Protein AF-A0A1E7YU13-F1 (afdb_monomer_lite)

pLDDT: mean 75.42, std 20.95, range [38.72, 95.56]

Structure (mmCIF, N/CA/C/O backbone):
data_AF-A0A1E7YU13-F1
#
_entry.id   AF-A0A1E7YU13-F1
#
loop_
_atom_site.group_PDB
_atom_site.id
_atom_site.type_symbol
_atom_site.label_atom_id
_atom_site.label_alt_id
_atom_site.label_comp_id
_atom_site.label_asym_id
_atom_site.label_entity_id
_atom_site.label_seq_id
_atom_site.pdbx_PDB_ins_code
_atom_site.Cartn_x
_atom_site.Cartn_y
_atom_site.Cartn_z
_atom_site.occupancy
_atom_site.B_iso_or_equiv
_atom_site.auth_seq_id
_atom_site.auth_comp_id
_atom_site.auth_asym_id
_atom_site.auth_atom_id
_atom_site.pdbx_PDB_model_num
ATOM 1 N N . MET A 1 1 ? 10.234 31.749 -3.393 1.00 38.72 1 MET A N 1
ATOM 2 C CA . MET A 1 1 ? 8.896 31.158 -3.190 1.00 38.72 1 MET A CA 1
ATOM 3 C C . MET A 1 1 ? 9.037 29.697 -3.549 1.00 38.72 1 MET A C 1
ATOM 5 O O . MET A 1 1 ? 9.388 29.418 -4.687 1.00 38.72 1 MET A O 1
ATOM 9 N N . GLY A 1 2 ? 8.999 28.833 -2.535 1.00 48.62 2 GLY A N 1
ATOM 10 C CA . GLY A 1 2 ? 9.340 27.418 -2.655 1.00 48.62 2 GLY A CA 1
ATOM 11 C C . GLY A 1 2 ? 8.262 26.633 -3.388 1.00 48.62 2 GLY A C 1
ATOM 12 O O . GLY A 1 2 ? 7.079 26.867 -3.167 1.00 48.62 2 GLY A O 1
ATOM 13 N N . ASN A 1 3 ? 8.697 25.698 -4.225 1.00 47.25 3 ASN A N 1
ATOM 14 C CA . ASN A 1 3 ? 7.866 24.607 -4.714 1.00 47.25 3 ASN A CA 1
ATOM 15 C C . ASN A 1 3 ? 8.505 23.316 -4.180 1.00 47.25 3 ASN A C 1
ATOM 17 O O . ASN A 1 3 ? 9.189 22.603 -4.902 1.00 47.25 3 ASN A O 1
ATOM 21 N N . GLU A 1 4 ? 8.387 23.091 -2.871 1.00 49.50 4 GLU A N 1
ATOM 22 C CA . GLU A 1 4 ? 8.938 21.920 -2.164 1.00 49.50 4 GLU A CA 1
ATOM 23 C C . GLU A 1 4 ? 7.957 20.728 -2.139 1.00 49.50 4 GLU A C 1
ATOM 25 O O . GLU A 1 4 ? 8.148 19.806 -1.356 1.00 49.50 4 GLU A O 1
ATOM 30 N N . ASN A 1 5 ? 6.924 20.717 -2.994 1.00 50.25 5 ASN A N 1
ATOM 31 C CA . ASN A 1 5 ? 5.817 19.751 -2.909 1.00 50.25 5 ASN A CA 1
ATOM 32 C C . ASN A 1 5 ? 5.613 18.859 -4.154 1.00 50.25 5 ASN A C 1
ATOM 34 O O . ASN A 1 5 ? 4.615 18.153 -4.222 1.00 50.25 5 ASN A O 1
ATOM 38 N N . ASP A 1 6 ? 6.538 18.805 -5.118 1.00 45.47 6 ASP A N 1
ATOM 39 C CA . ASP A 1 6 ? 6.375 17.993 -6.350 1.00 45.47 6 ASP A CA 1
ATOM 40 C C . ASP A 1 6 ? 6.550 16.471 -6.135 1.00 45.47 6 ASP A C 1
ATOM 42 O O . ASP A 1 6 ? 6.921 15.722 -7.039 1.00 45.47 6 ASP A O 1
ATOM 46 N N . THR A 1 7 ? 6.369 15.971 -4.916 1.00 48.81 7 THR A N 1
ATOM 47 C CA . THR A 1 7 ? 6.605 14.559 -4.592 1.00 48.81 7 THR A CA 1
ATOM 48 C C . THR A 1 7 ? 5.655 14.073 -3.495 1.00 48.81 7 THR A C 1
ATOM 50 O O . THR A 1 7 ? 6.032 13.254 -2.664 1.00 48.81 7 THR A O 1
ATOM 53 N N . GLU A 1 8 ? 4.409 14.563 -3.481 1.00 52.25 8 GLU A N 1
ATOM 54 C CA . GLU A 1 8 ? 3.295 13.760 -2.956 1.00 52.25 8 GLU A CA 1
ATOM 55 C C . GLU A 1 8 ? 3.135 12.572 -3.907 1.00 52.25 8 GLU A C 1
ATOM 57 O O . GLU A 1 8 ? 2.579 12.667 -4.996 1.00 52.25 8 GLU A O 1
ATOM 62 N N . LEU A 1 9 ? 3.809 11.479 -3.566 1.00 72.50 9 LEU A N 1
ATOM 63 C CA . LEU A 1 9 ? 3.907 10.304 -4.416 1.00 72.50 9 LEU A CA 1
ATOM 64 C C . LEU A 1 9 ? 2.585 9.527 -4.364 1.00 72.50 9 LEU A C 1
ATOM 66 O O . LEU A 1 9 ? 1.902 9.535 -3.343 1.00 72.50 9 LEU A O 1
ATOM 70 N N . GLU A 1 10 ? 2.253 8.794 -5.429 1.00 79.75 10 GLU A N 1
ATOM 71 C CA . GLU A 1 10 ? 0.991 8.040 -5.590 1.00 79.75 10 GLU A CA 1
ATOM 72 C C . GLU A 1 10 ? 0.641 7.155 -4.367 1.00 79.75 10 GLU A C 1
ATOM 74 O O . GLU A 1 10 ? -0.523 6.966 -4.014 1.00 79.75 10 GLU A O 1
ATOM 79 N N . TRP A 1 11 ? 1.651 6.646 -3.654 1.00 86.06 11 TRP A N 1
ATOM 80 C CA . TRP A 1 11 ? 1.481 5.857 -2.428 1.00 86.06 11 TRP A CA 1
ATOM 81 C C . TRP A 1 11 ? 1.165 6.680 -1.167 1.00 86.06 11 TRP A C 1
ATOM 83 O O . TRP A 1 11 ? 0.540 6.151 -0.244 1.00 86.06 11 TRP A O 1
ATOM 93 N N . ASP A 1 12 ? 1.571 7.948 -1.094 1.00 88.62 12 ASP A N 1
ATOM 94 C CA . ASP A 1 12 ? 1.177 8.860 -0.014 1.00 88.62 12 ASP A CA 1
ATOM 95 C C . ASP A 1 12 ? -0.283 9.304 -0.187 1.00 88.62 12 ASP A C 1
ATOM 97 O O . ASP A 1 12 ? -1.048 9.244 0.779 1.00 88.62 12 ASP A O 1
ATOM 101 N N . GLU A 1 13 ? -0.709 9.604 -1.418 1.00 89.38 13 GLU A N 1
ATOM 102 C CA . GLU A 1 13 ? -2.120 9.864 -1.744 1.00 89.38 13 GLU A CA 1
ATOM 103 C C . GLU A 1 13 ? -3.000 8.643 -1.428 1.00 89.38 13 GLU A C 1
ATOM 105 O O . GLU A 1 13 ? -4.062 8.752 -0.801 1.00 89.38 13 GLU A O 1
ATOM 110 N N . TRP A 1 14 ? -2.535 7.442 -1.793 1.00 92.06 14 TRP A N 1
ATOM 111 C CA . TRP A 1 14 ? -3.222 6.198 -1.450 1.00 92.06 14 TRP A CA 1
ATOM 112 C C . TRP A 1 14 ? -3.364 6.018 0.068 1.00 92.06 14 TRP A C 1
ATOM 114 O O . TRP A 1 14 ? -4.439 5.645 0.552 1.00 92.06 14 TRP A O 1
ATOM 124 N N . ARG A 1 15 ? -2.314 6.323 0.845 1.00 93.94 15 ARG A N 1
ATOM 125 C CA . ARG A 1 15 ? -2.343 6.253 2.316 1.00 93.94 15 ARG A CA 1
ATOM 126 C C . ARG A 1 15 ? -3.402 7.189 2.886 1.00 93.94 15 ARG A C 1
ATOM 128 O O . ARG A 1 15 ? -4.195 6.773 3.729 1.00 93.94 15 ARG A O 1
ATOM 135 N N . GLU A 1 16 ? -3.431 8.441 2.444 1.00 93.19 16 GLU A N 1
ATOM 136 C CA . GLU A 1 16 ? -4.404 9.435 2.914 1.00 93.19 16 GLU A CA 1
ATOM 137 C C . GLU A 1 16 ? -5.840 9.035 2.587 1.00 93.19 16 GLU A C 1
ATOM 139 O O . GLU A 1 16 ? -6.748 9.151 3.422 1.00 93.19 16 GLU A O 1
ATOM 144 N N . ARG A 1 17 ? -6.038 8.467 1.398 1.00 92.38 17 ARG A N 1
ATOM 145 C CA . ARG A 1 17 ? -7.311 7.883 1.000 1.00 92.38 17 ARG A CA 1
ATOM 146 C C . ARG A 1 17 ? -7.707 6.710 1.896 1.00 92.38 17 ARG A C 1
ATOM 148 O O . ARG A 1 17 ? -8.863 6.632 2.312 1.00 92.38 17 ARG A O 1
ATOM 155 N N . ALA A 1 18 ? -6.777 5.812 2.216 1.00 93.69 18 ALA A N 1
ATOM 156 C CA . ALA A 1 18 ? -7.025 4.679 3.106 1.00 93.69 18 ALA A CA 1
ATOM 157 C C . ALA A 1 18 ? -7.475 5.145 4.499 1.00 93.69 18 ALA A C 1
ATOM 159 O O . ALA A 1 18 ? -8.486 4.660 5.016 1.00 93.69 18 ALA A O 1
ATOM 160 N N . LEU A 1 19 ? -6.773 6.132 5.066 1.00 95.56 19 LEU A N 1
ATOM 161 C CA . LEU A 1 19 ? -7.119 6.746 6.350 1.00 95.56 19 LEU A CA 1
ATOM 162 C C . LEU A 1 19 ? -8.522 7.365 6.313 1.00 95.56 19 LEU A C 1
ATOM 164 O O . LEU A 1 19 ? -9.335 7.108 7.200 1.00 95.56 19 LEU A O 1
ATOM 168 N N . SER A 1 20 ? -8.838 8.112 5.252 1.00 94.25 20 SER A N 1
ATOM 169 C CA . SER A 1 20 ? -10.157 8.734 5.060 1.00 94.25 20 SER A CA 1
ATOM 170 C C . SER A 1 20 ? -11.296 7.715 4.925 1.00 94.25 20 SER A C 1
ATOM 172 O O . SER A 1 20 ? -12.442 8.011 5.258 1.00 94.25 20 SER A O 1
ATOM 174 N N . LEU A 1 21 ? -10.997 6.494 4.470 1.00 92.69 21 LEU A N 1
ATOM 175 C CA . LEU A 1 21 ? -11.947 5.379 4.372 1.00 92.69 21 LEU A CA 1
ATOM 176 C C . LEU A 1 21 ? -12.050 4.538 5.658 1.00 92.69 21 LEU A C 1
ATOM 178 O O . LEU A 1 21 ? -12.768 3.533 5.671 1.00 92.69 21 LEU A O 1
ATOM 182 N N . GLY A 1 22 ? -11.354 4.933 6.728 1.00 93.56 22 GLY A N 1
ATOM 183 C CA . GLY A 1 22 ? -11.383 4.269 8.032 1.00 93.56 22 GLY A CA 1
ATOM 184 C C . GLY A 1 22 ? -10.452 3.062 8.159 1.00 93.56 22 GLY A C 1
ATOM 185 O O . GLY A 1 22 ? -10.599 2.278 9.096 1.00 93.56 22 GLY A O 1
ATOM 186 N N . VAL A 1 23 ? -9.498 2.886 7.238 1.00 94.06 23 VAL A N 1
ATOM 187 C CA . VAL A 1 23 ? -8.413 1.909 7.413 1.00 94.06 23 VAL A CA 1
ATOM 188 C C . VAL A 1 23 ? -7.505 2.387 8.550 1.00 94.06 23 VAL A C 1
ATOM 190 O O . VAL A 1 23 ? -7.219 3.579 8.668 1.00 94.06 23 VAL A O 1
ATOM 193 N N . SER A 1 24 ? -7.053 1.469 9.409 1.00 94.81 24 SER A N 1
ATOM 194 C CA . SER A 1 24 ? -6.174 1.830 10.524 1.00 94.81 24 SER A CA 1
ATOM 195 C C . SER A 1 24 ? -4.847 2.406 10.029 1.00 94.81 24 SER A C 1
ATOM 197 O O . SER A 1 24 ? -4.335 2.008 8.981 1.00 94.81 24 SER A O 1
ATOM 199 N N . LYS A 1 25 ? -4.264 3.317 10.816 1.00 94.25 25 LYS A N 1
ATOM 200 C CA . LYS A 1 25 ? -3.012 3.995 10.464 1.00 94.25 25 LYS A CA 1
ATOM 201 C C . LYS A 1 25 ? -1.886 3.017 10.132 1.00 94.25 25 LYS A C 1
ATOM 203 O O . LYS A 1 25 ? -1.324 3.107 9.048 1.00 94.25 25 LYS A O 1
ATOM 208 N N . ASP A 1 26 ? -1.642 2.036 10.998 1.00 93.75 26 ASP A N 1
ATOM 209 C CA . ASP A 1 26 ? -0.640 0.990 10.767 1.00 93.75 26 ASP A CA 1
ATOM 210 C C . ASP A 1 26 ? -0.833 0.258 9.433 1.00 93.75 26 ASP A C 1
ATOM 212 O O . ASP A 1 26 ? 0.133 -0.096 8.761 1.00 93.75 26 ASP A O 1
ATOM 216 N N . LEU A 1 27 ? -2.086 -0.035 9.070 1.00 93.88 27 LEU A N 1
ATOM 217 C CA . LEU A 1 27 ? -2.387 -0.795 7.863 1.00 93.88 27 LEU A CA 1
ATOM 218 C C . LEU A 1 27 ? -2.248 0.082 6.616 1.00 93.88 27 LEU A C 1
ATOM 220 O O . LEU A 1 27 ? -1.706 -0.379 5.616 1.00 93.88 27 LEU A O 1
ATOM 224 N N . ALA A 1 28 ? -2.664 1.347 6.690 1.00 95.19 28 ALA A N 1
ATOM 225 C CA . ALA A 1 28 ? -2.439 2.328 5.633 1.00 95.19 28 ALA A CA 1
ATOM 226 C C . ALA A 1 28 ? -0.935 2.580 5.401 1.00 95.19 28 ALA A C 1
ATOM 228 O O . ALA A 1 28 ? -0.484 2.605 4.261 1.00 95.19 28 ALA A O 1
ATOM 229 N N . GLU A 1 29 ? -0.134 2.696 6.461 1.00 94.50 29 GLU A N 1
ATOM 230 C CA . GLU A 1 29 ? 1.326 2.844 6.354 1.00 94.50 29 GLU A CA 1
ATOM 231 C C . GLU A 1 29 ? 2.000 1.592 5.778 1.00 94.50 29 GLU A C 1
ATOM 233 O O . GLU A 1 29 ? 2.918 1.689 4.961 1.00 94.50 29 GLU A O 1
ATOM 238 N N . LEU A 1 30 ? 1.536 0.402 6.169 1.00 94.56 30 LEU A N 1
ATOM 239 C CA . LEU A 1 30 ? 2.037 -0.852 5.614 1.00 94.56 30 LEU A CA 1
ATOM 240 C C . LEU A 1 30 ? 1.729 -0.969 4.116 1.00 94.56 30 LEU A C 1
ATOM 242 O O . LEU A 1 30 ? 2.601 -1.373 3.351 1.00 94.56 30 LEU A O 1
ATOM 246 N N . GLY A 1 31 ? 0.508 -0.622 3.704 1.00 93.56 31 GLY A N 1
ATOM 247 C CA . GLY A 1 31 ? 0.095 -0.666 2.304 1.00 93.56 31 GLY A CA 1
ATOM 248 C C . GLY A 1 31 ? 0.898 0.296 1.433 1.00 93.56 31 GLY A C 1
ATOM 249 O O . GLY A 1 31 ? 1.460 -0.134 0.431 1.00 93.56 31 GLY A O 1
ATOM 250 N N . SER A 1 32 ? 1.056 1.555 1.853 1.00 93.56 32 SER A N 1
ATOM 251 C CA . SER A 1 32 ? 1.843 2.530 1.087 1.00 93.56 32 SER A CA 1
ATOM 252 C C . SER A 1 32 ? 3.322 2.151 1.007 1.00 93.56 32 SER A C 1
ATOM 254 O O . SER A 1 32 ? 3.944 2.298 -0.044 1.00 93.56 32 SER A O 1
ATOM 256 N N . THR A 1 33 ? 3.876 1.584 2.083 1.00 92.06 33 THR A N 1
ATOM 257 C CA . THR A 1 33 ? 5.233 1.020 2.069 1.00 92.06 33 THR A CA 1
ATOM 258 C C . THR A 1 33 ? 5.339 -0.106 1.044 1.00 92.06 33 THR A C 1
ATOM 260 O O . THR A 1 33 ? 6.279 -0.121 0.260 1.00 92.06 33 THR A O 1
ATOM 263 N N . LEU A 1 34 ? 4.366 -1.021 1.000 1.00 91.81 34 LEU A N 1
ATOM 264 C CA . LEU A 1 34 ? 4.344 -2.123 0.036 1.00 91.81 34 LEU A CA 1
ATOM 265 C C . LEU A 1 34 ? 4.362 -1.610 -1.414 1.00 91.81 34 LEU A C 1
ATOM 267 O O . LEU A 1 34 ? 5.189 -2.061 -2.204 1.00 91.81 34 LEU A O 1
ATOM 271 N N . MET A 1 35 ? 3.499 -0.638 -1.737 1.00 90.62 35 MET A N 1
ATOM 272 C CA . MET A 1 35 ? 3.442 0.002 -3.059 1.00 90.62 35 MET A CA 1
ATOM 273 C C . MET A 1 35 ? 4.803 0.595 -3.431 1.00 90.62 35 MET A C 1
ATOM 275 O O . MET A 1 35 ? 5.374 0.261 -4.472 1.00 90.62 35 MET A O 1
ATOM 279 N N . ARG A 1 36 ? 5.368 1.399 -2.526 1.00 89.19 36 ARG A N 1
ATOM 280 C CA . ARG A 1 36 ? 6.650 2.079 -2.708 1.00 89.19 36 ARG A CA 1
ATOM 281 C C . ARG A 1 36 ? 7.812 1.106 -2.925 1.00 89.19 36 ARG A C 1
ATOM 283 O O . ARG A 1 36 ? 8.577 1.267 -3.875 1.00 89.19 36 ARG A O 1
ATOM 290 N N . GLU A 1 37 ? 7.953 0.098 -2.067 1.00 88.69 37 GLU A N 1
ATOM 291 C CA . GLU A 1 37 ? 9.034 -0.890 -2.178 1.00 88.69 37 GLU A CA 1
ATOM 292 C C . GLU A 1 37 ? 8.890 -1.729 -3.454 1.00 88.69 37 GLU A C 1
ATOM 294 O O . GLU A 1 37 ? 9.878 -1.951 -4.154 1.00 88.69 37 GLU A O 1
ATOM 299 N N . SER A 1 38 ? 7.663 -2.117 -3.822 1.00 88.56 38 SER A N 1
ATOM 300 C CA . SER A 1 38 ? 7.412 -2.875 -5.055 1.00 88.56 38 SER A CA 1
ATOM 301 C C . SER A 1 38 ? 7.847 -2.130 -6.320 1.00 88.56 38 SER A C 1
ATOM 303 O O . S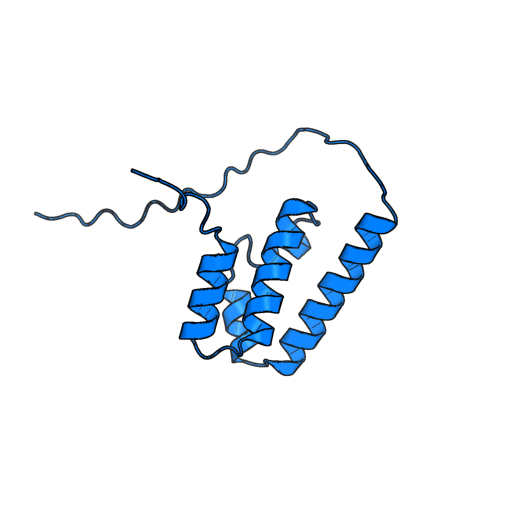ER A 1 38 ? 8.324 -2.751 -7.279 1.00 88.56 38 SER A O 1
ATOM 305 N N . TYR A 1 39 ? 7.735 -0.798 -6.302 1.00 84.69 39 TYR A N 1
ATOM 306 C CA . TYR A 1 39 ? 8.187 0.084 -7.368 1.00 84.69 39 TYR A CA 1
ATOM 307 C C . TYR A 1 39 ? 9.715 0.229 -7.373 1.00 84.69 39 TYR A C 1
ATOM 309 O O . TYR A 1 39 ? 10.360 -0.087 -8.377 1.00 84.69 39 TYR A O 1
ATOM 317 N N . PHE A 1 40 ? 10.316 0.657 -6.255 1.00 84.31 40 PHE A N 1
ATOM 318 C CA . PHE A 1 40 ? 11.761 0.921 -6.197 1.00 84.31 40 PHE A CA 1
ATOM 319 C C . PHE A 1 40 ? 12.603 -0.329 -6.422 1.00 84.31 40 PHE A C 1
ATOM 321 O O . PHE A 1 40 ? 13.606 -0.282 -7.136 1.00 84.31 40 PHE A O 1
ATOM 328 N N . GLN A 1 41 ? 12.174 -1.455 -5.862 1.00 84.44 41 GLN A N 1
ATOM 329 C CA . GLN A 1 41 ? 12.881 -2.722 -5.986 1.00 84.44 41 GLN A CA 1
ATOM 330 C C . GLN A 1 41 ? 12.485 -3.503 -7.246 1.00 84.44 41 GLN A C 1
ATOM 332 O O . GLN A 1 41 ? 13.006 -4.596 -7.469 1.00 84.44 41 GLN A O 1
ATOM 337 N N . ARG A 1 42 ? 11.577 -2.961 -8.076 1.00 83.62 42 ARG A N 1
ATOM 338 C CA . ARG A 1 42 ? 11.104 -3.576 -9.327 1.00 83.62 42 ARG A CA 1
ATOM 339 C C . ARG A 1 42 ? 10.692 -5.032 -9.133 1.00 83.62 42 ARG A C 1
ATOM 341 O O . ARG A 1 42 ? 11.212 -5.939 -9.788 1.00 83.62 42 ARG A O 1
ATOM 348 N N . TRP A 1 43 ? 9.787 -5.257 -8.186 1.00 86.25 43 TRP A N 1
ATOM 349 C CA . TRP A 1 43 ? 9.253 -6.593 -7.943 1.00 86.25 43 TRP A CA 1
ATOM 350 C C . TRP A 1 43 ? 8.577 -7.157 -9.205 1.00 86.25 43 TRP A C 1
ATOM 352 O O . TRP A 1 43 ? 8.205 -6.396 -10.100 1.00 86.25 43 TRP A O 1
ATOM 362 N N . PRO A 1 44 ? 8.416 -8.489 -9.305 1.00 86.69 44 PRO A N 1
ATOM 363 C CA . PRO A 1 44 ? 7.720 -9.109 -10.427 1.00 86.69 44 PRO A CA 1
ATOM 364 C C . PRO A 1 44 ? 6.335 -8.489 -10.661 1.00 86.69 44 PRO A C 1
ATOM 366 O O . PRO A 1 44 ? 5.635 -8.164 -9.701 1.00 86.69 44 PRO A O 1
ATOM 369 N N . ALA A 1 45 ? 5.929 -8.370 -11.929 1.00 84.94 45 ALA A N 1
ATOM 370 C CA . ALA A 1 45 ? 4.671 -7.725 -12.321 1.00 84.94 45 ALA A CA 1
ATOM 371 C C . ALA A 1 45 ? 3.442 -8.328 -11.616 1.00 84.94 45 ALA A C 1
ATOM 373 O O . ALA A 1 45 ? 2.578 -7.592 -11.155 1.00 84.94 45 ALA A O 1
ATOM 374 N N . GLU A 1 46 ? 3.425 -9.652 -11.433 1.00 86.19 46 GLU A N 1
ATOM 375 C CA . GLU A 1 46 ? 2.386 -10.379 -10.684 1.00 86.19 46 GLU A CA 1
ATOM 376 C C . GLU A 1 46 ? 2.214 -9.882 -9.238 1.00 86.19 46 GLU A C 1
ATOM 378 O O . GLU A 1 46 ? 1.121 -9.927 -8.681 1.00 86.19 46 GLU A O 1
ATOM 383 N N . ILE A 1 47 ? 3.284 -9.388 -8.610 1.00 87.00 47 ILE A N 1
ATOM 384 C CA . ILE A 1 47 ? 3.220 -8.828 -7.260 1.00 87.00 47 ILE A CA 1
ATOM 385 C C . ILE A 1 47 ? 2.895 -7.346 -7.302 1.00 87.00 47 ILE A C 1
ATOM 387 O O . ILE A 1 47 ? 2.165 -6.879 -6.433 1.00 87.00 47 ILE A O 1
ATOM 391 N N . GLN A 1 48 ? 3.395 -6.610 -8.294 1.00 85.38 48 GLN A N 1
ATOM 392 C CA . GLN A 1 48 ? 3.027 -5.206 -8.480 1.00 85.38 48 GLN A CA 1
ATOM 393 C C . GLN A 1 48 ? 1.513 -5.052 -8.689 1.00 85.38 48 GLN A C 1
ATOM 395 O O . GLN A 1 48 ? 0.917 -4.158 -8.097 1.00 85.38 48 GLN A O 1
ATOM 400 N N . GLU A 1 49 ? 0.871 -5.973 -9.416 1.00 86.00 49 GLU A N 1
ATOM 401 C CA . GLU A 1 49 ? -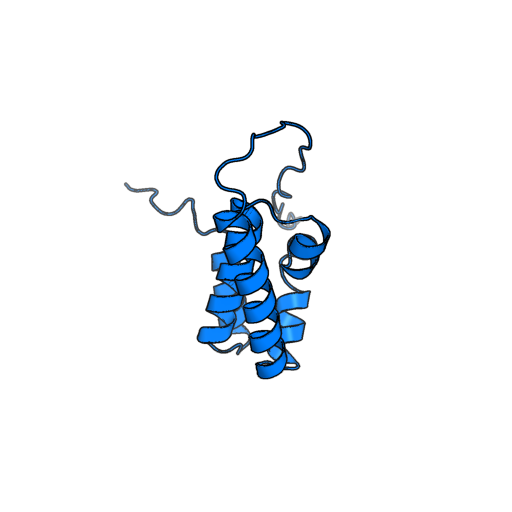0.593 -6.039 -9.542 1.00 86.00 49 GLU A CA 1
ATOM 402 C C . GLU A 1 49 ? -1.273 -6.163 -8.166 1.00 86.00 49 GLU A C 1
ATOM 404 O O . GLU A 1 49 ? -2.161 -5.384 -7.827 1.00 86.00 49 GLU A O 1
ATOM 409 N N . VAL A 1 50 ? -0.792 -7.070 -7.307 1.00 85.56 50 VAL A N 1
ATOM 410 C CA . VAL A 1 50 ? -1.299 -7.235 -5.928 1.00 85.56 50 VAL A CA 1
ATOM 411 C C . VAL A 1 50 ? -1.024 -6.004 -5.054 1.00 85.56 50 VAL A C 1
ATOM 413 O O . VAL A 1 50 ? -1.784 -5.730 -4.122 1.00 85.56 50 VAL A O 1
ATOM 416 N N . CYS A 1 51 ? 0.050 -5.270 -5.348 1.00 87.50 51 CYS A N 1
ATOM 417 C CA . CYS A 1 51 ? 0.411 -4.006 -4.710 1.00 87.50 51 CYS A CA 1
ATOM 418 C C . CYS A 1 51 ? -0.307 -2.806 -5.343 1.00 87.50 51 CYS A C 1
ATOM 420 O O . CYS A 1 51 ? 0.083 -1.672 -5.099 1.00 87.50 51 CYS A O 1
ATOM 422 N N . GLY A 1 52 ? -1.347 -3.026 -6.145 1.00 84.38 52 GLY A N 1
ATOM 423 C CA . GLY A 1 52 ? -2.203 -1.950 -6.614 1.00 84.38 52 GLY A CA 1
ATOM 424 C C . GLY A 1 52 ? -1.672 -1.162 -7.806 1.00 84.38 52 GLY A C 1
ATOM 425 O O . GLY A 1 52 ? -2.146 -0.060 -8.056 1.00 84.38 52 GLY A O 1
ATOM 426 N N . TRP A 1 53 ? -0.685 -1.694 -8.531 1.00 82.56 53 TRP A N 1
ATOM 427 C CA . TRP A 1 53 ? -0.066 -0.991 -9.658 1.00 82.56 53 TRP A CA 1
ATOM 428 C C . TRP A 1 53 ? -0.972 -0.886 -10.891 1.00 82.56 53 TRP A C 1
ATOM 430 O O . TRP A 1 53 ? -0.840 0.048 -11.676 1.00 82.56 53 TRP A O 1
ATOM 440 N N . GLU A 1 54 ? -1.889 -1.837 -11.081 1.00 82.88 54 GLU A N 1
ATOM 441 C CA . GLU A 1 54 ? -2.822 -1.810 -12.217 1.00 82.88 54 GLU A CA 1
ATOM 442 C C . GLU A 1 54 ? -4.152 -1.119 -11.896 1.00 82.88 54 GLU A C 1
ATOM 444 O O . GLU A 1 54 ? -4.856 -0.691 -12.809 1.00 82.88 54 GLU A O 1
ATOM 449 N N . ASP A 1 55 ? -4.503 -1.013 -10.614 1.00 85.88 55 ASP A N 1
ATOM 450 C CA . ASP A 1 55 ? -5.815 -0.562 -10.157 1.00 85.88 55 ASP A CA 1
ATOM 451 C C . ASP A 1 55 ? -5.740 0.572 -9.128 1.00 85.88 55 ASP A C 1
ATOM 453 O O . ASP A 1 55 ? -6.636 0.700 -8.300 1.00 85.88 55 ASP A O 1
ATOM 457 N N . ASP A 1 56 ? -4.671 1.367 -9.121 1.00 83.06 56 ASP A N 1
ATOM 458 C CA . ASP A 1 56 ? -4.458 2.473 -8.173 1.00 83.06 56 ASP A CA 1
ATOM 459 C C . ASP A 1 56 ? -4.64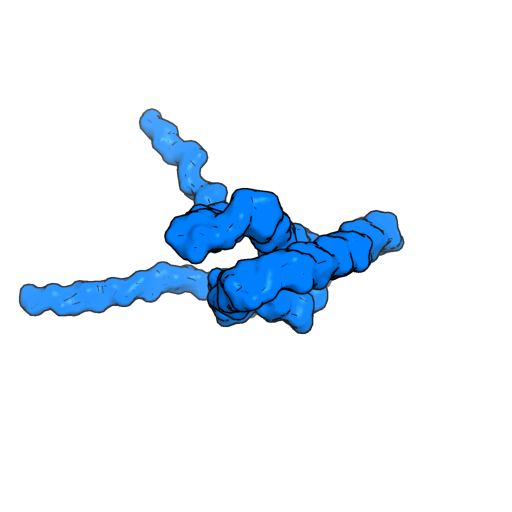8 2.065 -6.689 1.00 83.06 56 ASP A C 1
ATOM 461 O O . ASP A 1 56 ? -5.067 2.858 -5.837 1.00 83.06 56 ASP A O 1
ATOM 465 N N . GLY A 1 57 ? -4.414 0.790 -6.363 1.00 87.19 57 GLY A N 1
ATOM 466 C CA . GLY A 1 57 ? -4.594 0.223 -5.029 1.00 87.19 57 GLY A CA 1
ATOM 467 C C . GLY A 1 57 ? -6.049 0.114 -4.565 1.00 87.19 57 GLY A C 1
ATOM 468 O O . GLY A 1 57 ? -6.296 -0.025 -3.358 1.00 87.19 57 GLY A O 1
ATOM 469 N N . PHE A 1 58 ? -7.029 0.144 -5.471 1.00 89.44 58 PHE A N 1
ATOM 470 C CA . PHE A 1 58 ? -8.444 -0.053 -5.143 1.00 89.44 58 PHE A CA 1
ATOM 471 C C . PHE A 1 58 ? -8.709 -1.429 -4.510 1.00 89.44 58 PHE A C 1
ATOM 473 O O . PHE A 1 58 ? -9.403 -1.514 -3.488 1.00 89.44 58 PHE A O 1
ATOM 480 N N . ALA A 1 59 ? -8.128 -2.505 -5.045 1.00 89.75 59 ALA A N 1
ATOM 481 C CA . ALA A 1 59 ? -8.232 -3.845 -4.477 1.00 89.75 59 ALA A CA 1
ATOM 482 C C . ALA A 1 59 ? -7.563 -3.927 -3.101 1.00 89.75 59 ALA A C 1
ATOM 484 O O . ALA A 1 59 ? -8.105 -4.561 -2.191 1.00 89.75 59 ALA A O 1
ATOM 485 N N . MET A 1 60 ? -6.430 -3.243 -2.907 1.00 92.31 60 MET A N 1
ATOM 486 C CA . MET A 1 60 ? -5.768 -3.160 -1.602 1.00 92.31 60 MET A CA 1
ATOM 487 C C . MET A 1 60 ? -6.671 -2.513 -0.550 1.00 92.31 60 MET A C 1
ATOM 489 O O . MET A 1 60 ? -6.811 -3.049 0.551 1.00 92.31 60 MET A O 1
ATOM 493 N N . LEU A 1 61 ? -7.345 -1.412 -0.896 1.00 92.44 61 LEU A N 1
ATOM 494 C CA . LEU A 1 61 ? -8.318 -0.756 -0.018 1.00 92.44 61 LEU A CA 1
ATOM 495 C C . LEU A 1 61 ? -9.505 -1.671 0.299 1.00 92.44 61 LEU A C 1
ATOM 497 O O . LEU A 1 61 ? -9.927 -1.764 1.453 1.00 92.44 61 LEU A O 1
ATOM 501 N N . ALA A 1 62 ? -10.039 -2.367 -0.706 1.00 92.06 62 ALA A N 1
ATOM 502 C CA . ALA A 1 62 ? -11.145 -3.300 -0.516 1.00 92.06 62 ALA A CA 1
ATOM 503 C C . ALA A 1 62 ? -10.765 -4.451 0.434 1.00 92.06 62 ALA A C 1
ATOM 505 O O . ALA A 1 62 ? -11.543 -4.788 1.330 1.00 92.06 62 ALA A O 1
ATOM 506 N N . MET A 1 63 ? -9.560 -5.014 0.290 1.00 91.56 63 MET A N 1
ATOM 507 C CA . MET A 1 63 ? -9.031 -6.045 1.191 1.00 91.56 63 MET A CA 1
ATOM 508 C C . MET A 1 63 ? -8.860 -5.514 2.616 1.00 91.56 63 MET A 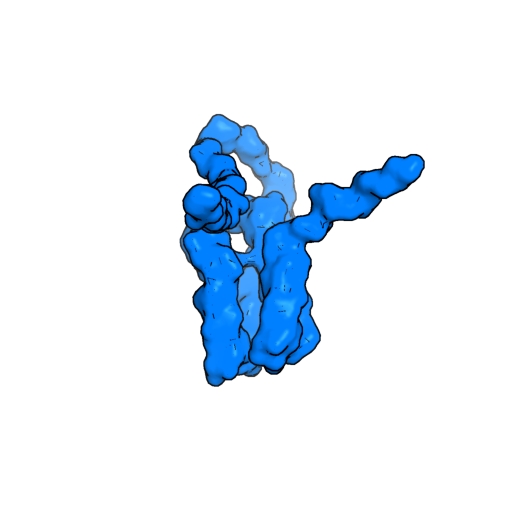C 1
ATOM 510 O O . MET A 1 63 ? -9.385 -6.116 3.555 1.00 91.56 63 MET A O 1
ATOM 514 N N . ALA A 1 64 ? -8.215 -4.353 2.769 1.00 93.19 64 ALA A N 1
ATOM 515 C CA . ALA A 1 64 ? -7.962 -3.737 4.068 1.00 93.19 64 ALA A CA 1
ATOM 516 C C . ALA A 1 64 ? -9.250 -3.422 4.838 1.00 93.19 64 ALA A C 1
ATOM 518 O O . ALA A 1 64 ? -9.276 -3.546 6.059 1.00 93.19 64 ALA A O 1
ATOM 519 N N . ARG A 1 65 ? -10.331 -3.053 4.139 1.00 92.50 65 ARG A N 1
ATOM 520 C CA . ARG A 1 65 ? -11.644 -2.811 4.757 1.00 92.50 65 ARG A CA 1
ATOM 521 C C . ARG A 1 65 ? -12.404 -4.093 5.085 1.00 92.50 65 ARG A C 1
ATOM 523 O O . ARG A 1 65 ? -13.159 -4.113 6.051 1.00 92.50 65 ARG A O 1
ATOM 530 N N . ARG A 1 66 ? -12.252 -5.139 4.269 1.00 94.19 66 ARG A N 1
ATOM 531 C CA . ARG A 1 66 ? -12.979 -6.405 4.432 1.00 94.19 66 ARG A CA 1
ATOM 532 C C . ARG A 1 66 ? -12.385 -7.287 5.529 1.00 94.19 66 ARG A C 1
ATOM 534 O O . ARG A 1 66 ? -13.140 -7.879 6.290 1.00 94.19 66 ARG A O 1
ATOM 541 N N . ASP A 1 67 ? -11.062 -7.407 5.575 1.00 93.94 67 ASP A N 1
ATOM 542 C CA . ASP A 1 67 ? -10.335 -8.229 6.548 1.00 93.94 67 ASP A CA 1
ATOM 543 C C . ASP A 1 67 ? -8.996 -7.557 6.904 1.00 93.94 67 ASP A C 1
ATOM 545 O O . ASP A 1 67 ? -7.960 -7.876 6.309 1.00 93.94 67 ASP A O 1
ATOM 549 N N . PRO A 1 68 ? -8.995 -6.598 7.849 1.00 92.69 68 PRO A N 1
ATOM 550 C CA . PRO A 1 68 ? -7.796 -5.844 8.201 1.00 92.69 68 PRO A CA 1
ATOM 551 C C . PRO A 1 68 ? -6.652 -6.726 8.723 1.00 92.69 68 PRO A C 1
ATOM 553 O O . PRO A 1 68 ? -5.493 -6.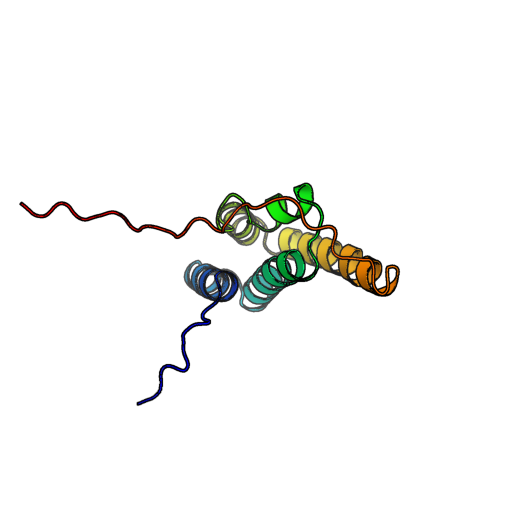524 8.359 1.00 92.69 68 PRO A O 1
ATOM 556 N N . GLU A 1 69 ? -6.951 -7.721 9.564 1.00 93.19 69 GLU A N 1
ATOM 557 C CA . GLU A 1 69 ? -5.931 -8.568 10.195 1.00 93.19 69 GLU A CA 1
ATOM 558 C C . GLU A 1 69 ? -5.334 -9.588 9.223 1.00 93.19 69 GLU A C 1
ATOM 560 O O . GLU A 1 69 ? -4.115 -9.799 9.210 1.00 93.19 69 GLU A O 1
ATOM 565 N N . GLY A 1 70 ? -6.164 -10.228 8.393 1.00 94.50 70 GLY A N 1
ATOM 566 C CA . GLY A 1 70 ? -5.683 -11.104 7.326 1.00 94.50 70 GLY A CA 1
ATOM 567 C C . GLY A 1 70 ? -4.868 -10.334 6.291 1.00 94.50 70 GLY A C 1
ATOM 568 O O . GLY A 1 70 ? -3.776 -10.770 5.917 1.00 94.50 70 GLY A O 1
ATOM 569 N N . THR A 1 71 ? -5.336 -9.143 5.909 1.00 94.44 71 THR A N 1
ATOM 570 C CA . THR A 1 71 ? -4.624 -8.252 4.982 1.00 94.44 71 THR A CA 1
ATOM 571 C C . THR A 1 71 ? -3.268 -7.831 5.543 1.00 94.44 71 THR A C 1
ATOM 573 O O . THR A 1 71 ? -2.256 -7.978 4.857 1.00 94.44 71 THR A O 1
ATOM 576 N N . ARG A 1 72 ? -3.208 -7.409 6.815 1.00 94.12 72 ARG A N 1
ATOM 577 C CA . ARG A 1 72 ? -1.949 -7.062 7.493 1.00 94.12 72 ARG A CA 1
ATOM 578 C C . ARG A 1 72 ? -0.947 -8.212 7.436 1.00 94.12 72 ARG A C 1
ATOM 580 O O . ARG A 1 72 ? 0.198 -7.998 7.044 1.00 94.12 72 ARG A O 1
ATOM 587 N N . ARG A 1 73 ? -1.361 -9.429 7.809 1.00 94.88 73 ARG A N 1
ATOM 588 C CA . ARG A 1 73 ? -0.481 -10.611 7.794 1.00 94.88 73 ARG A CA 1
ATOM 589 C C . ARG A 1 73 ? 0.053 -10.895 6.393 1.00 94.88 73 ARG A C 1
ATOM 591 O O . ARG A 1 73 ? 1.263 -11.046 6.231 1.00 94.88 73 ARG A O 1
ATOM 598 N N . ARG A 1 74 ? -0.827 -10.880 5.389 1.00 94.12 74 ARG A N 1
ATOM 599 C CA . ARG A 1 74 ? -0.463 -11.118 3.988 1.00 94.12 74 ARG A CA 1
ATOM 600 C C . ARG A 1 74 ? 0.538 -10.087 3.470 1.00 94.12 74 ARG A C 1
ATOM 602 O O . ARG A 1 74 ? 1.547 -10.455 2.879 1.00 94.12 74 ARG A O 1
ATOM 609 N N . TRP A 1 75 ? 0.297 -8.801 3.709 1.00 94.50 75 TRP A N 1
ATOM 610 C CA . TRP A 1 75 ? 1.206 -7.740 3.264 1.00 94.50 75 TRP A CA 1
ATOM 611 C C . TRP A 1 75 ? 2.567 -7.821 3.954 1.00 94.50 75 TRP A C 1
ATOM 613 O O . TRP A 1 75 ? 3.598 -7.673 3.303 1.00 94.50 75 TRP A O 1
ATOM 623 N N . GLN A 1 76 ? 2.598 -8.150 5.247 1.00 94.38 76 GLN A N 1
ATOM 624 C CA . GLN A 1 76 ? 3.857 -8.384 5.951 1.00 94.38 76 GLN A CA 1
ATOM 625 C C . GLN A 1 76 ? 4.627 -9.597 5.403 1.00 94.38 76 GLN A C 1
ATOM 627 O O . GLN A 1 76 ? 5.855 -9.576 5.383 1.00 94.38 76 GLN A O 1
ATOM 632 N N . GLU A 1 77 ? 3.944 -10.662 4.977 1.00 93.12 77 GLU A N 1
ATOM 633 C CA . GLU A 1 77 ? 4.585 -11.818 4.336 1.00 93.12 77 GLU A CA 1
ATOM 634 C C . GLU A 1 77 ? 5.225 -11.451 3.000 1.00 93.12 77 GLU A C 1
ATOM 636 O O . GLU A 1 77 ? 6.383 -11.809 2.779 1.00 93.12 77 GLU A O 1
ATOM 641 N N . ILE A 1 78 ? 4.512 -10.696 2.159 1.00 91.25 78 ILE A N 1
ATOM 642 C CA . ILE A 1 78 ? 5.035 -10.189 0.884 1.00 91.25 78 ILE A CA 1
ATOM 643 C C . ILE A 1 78 ? 6.280 -9.339 1.146 1.00 91.25 78 ILE A C 1
ATOM 645 O O . ILE A 1 78 ? 7.348 -9.633 0.610 1.00 91.25 78 ILE A O 1
ATOM 649 N N . LEU A 1 79 ? 6.179 -8.355 2.042 1.00 90.50 79 LEU A N 1
ATOM 650 C CA . LEU A 1 79 ? 7.295 -7.470 2.362 1.00 90.50 79 LEU A CA 1
ATOM 651 C C . LEU A 1 79 ? 8.516 -8.252 2.873 1.00 90.50 79 LEU A C 1
ATOM 653 O O . LEU A 1 79 ? 9.626 -8.034 2.403 1.00 90.50 79 LEU A O 1
ATOM 657 N N . ARG A 1 80 ? 8.327 -9.229 3.773 1.00 89.50 80 ARG A N 1
ATOM 658 C CA . ARG A 1 80 ? 9.424 -10.088 4.265 1.00 89.50 80 ARG A CA 1
ATOM 659 C C . ARG A 1 80 ? 10.048 -10.956 3.176 1.00 89.50 80 ARG A C 1
ATOM 661 O O . ARG A 1 80 ? 11.251 -11.217 3.225 1.00 89.50 80 ARG A O 1
ATOM 668 N N . HIS A 1 81 ? 9.239 -11.475 2.254 1.00 88.50 81 HIS A N 1
ATOM 669 C CA . HIS A 1 81 ? 9.723 -12.318 1.165 1.00 88.50 81 HIS A CA 1
ATOM 670 C C . HIS A 1 81 ? 10.629 -11.518 0.224 1.00 88.50 81 HIS A C 1
ATOM 672 O O . HIS A 1 81 ? 11.720 -11.978 -0.121 1.00 88.50 81 HIS A O 1
ATOM 678 N N . TYR A 1 82 ? 10.207 -10.306 -0.130 1.00 81.94 82 TYR A N 1
ATOM 679 C CA . TYR A 1 82 ? 10.912 -9.478 -1.098 1.00 81.94 82 TYR A CA 1
ATOM 680 C C . TYR A 1 82 ? 12.060 -8.647 -0.502 1.00 81.94 82 TYR A C 1
ATOM 682 O O . TYR A 1 82 ? 13.104 -8.558 -1.145 1.00 81.94 82 TYR A O 1
ATOM 690 N N . ASP A 1 83 ? 11.973 -8.205 0.759 1.00 77.94 83 ASP A N 1
ATOM 691 C CA . ASP A 1 83 ? 13.114 -7.606 1.486 1.00 77.94 83 ASP A CA 1
ATOM 692 C C . ASP A 1 83 ? 14.296 -8.592 1.576 1.00 77.94 83 ASP A C 1
ATOM 694 O O . ASP A 1 83 ? 15.458 -8.250 1.350 1.00 77.94 83 ASP A O 1
ATOM 698 N N . ARG A 1 84 ? 14.015 -9.882 1.816 1.00 65.19 84 ARG A N 1
ATOM 699 C CA . ARG A 1 84 ? 15.054 -10.928 1.817 1.00 65.19 84 ARG A CA 1
ATOM 700 C C . ARG A 1 84 ? 15.684 -11.115 0.437 1.00 65.19 84 ARG A C 1
ATOM 702 O O . ARG A 1 84 ? 16.881 -11.391 0.339 1.00 65.19 84 ARG A O 1
ATOM 709 N N . ARG A 1 85 ? 14.879 -11.005 -0.619 1.00 59.16 85 ARG A N 1
ATOM 710 C CA . ARG A 1 85 ? 15.310 -11.202 -2.002 1.00 59.16 85 ARG A CA 1
ATOM 711 C C . ARG A 1 85 ? 16.233 -10.074 -2.477 1.00 59.16 85 ARG A C 1
ATOM 713 O O . ARG A 1 85 ? 17.174 -10.364 -3.213 1.00 59.16 85 ARG A O 1
ATOM 720 N N . GLU A 1 86 ? 16.035 -8.837 -2.032 1.00 55.16 86 GLU A N 1
ATOM 721 C CA . GLU A 1 86 ? 16.974 -7.741 -2.310 1.00 55.16 86 GLU A CA 1
ATOM 722 C C . GLU A 1 86 ? 18.332 -7.979 -1.628 1.00 55.16 86 GLU A C 1
ATOM 724 O O . GLU A 1 86 ? 19.377 -7.919 -2.278 1.00 55.16 86 GLU A O 1
ATOM 729 N N . ARG A 1 87 ? 18.325 -8.378 -0.347 1.00 55.22 87 ARG A N 1
ATOM 730 C CA . ARG A 1 87 ? 19.559 -8.696 0.401 1.00 55.22 87 ARG A CA 1
ATOM 731 C C . ARG A 1 87 ? 20.326 -9.887 -0.176 1.00 55.22 87 ARG A C 1
ATOM 733 O O . ARG A 1 87 ? 21.549 -9.927 -0.080 1.00 55.22 87 ARG A O 1
ATOM 740 N N . ALA A 1 88 ? 19.619 -10.856 -0.758 1.00 56.28 88 ALA A N 1
ATOM 741 C CA . ALA A 1 88 ? 20.220 -12.026 -1.395 1.00 56.28 88 ALA A CA 1
ATOM 742 C C . ALA A 1 88 ? 20.743 -11.744 -2.816 1.00 56.28 88 ALA A C 1
ATOM 744 O O . ALA A 1 88 ? 21.711 -12.370 -3.239 1.00 56.28 88 ALA A O 1
ATOM 745 N N . GLN A 1 89 ? 20.130 -10.810 -3.550 1.00 54.75 89 GLN A N 1
ATOM 746 C CA . GLN A 1 89 ? 20.488 -10.461 -4.932 1.00 54.75 89 GLN A CA 1
ATOM 747 C C . GLN A 1 89 ? 21.332 -9.181 -5.018 1.00 54.75 89 GLN A C 1
ATOM 749 O O . GLN A 1 89 ? 21.165 -8.424 -5.974 1.00 54.75 89 GLN A O 1
ATOM 754 N N . GLY A 1 90 ? 22.191 -8.905 -4.027 1.00 46.53 90 GLY A N 1
ATOM 755 C CA . GLY A 1 90 ? 22.972 -7.668 -3.954 1.00 46.53 90 GLY A CA 1
ATOM 756 C C . GLY A 1 90 ? 23.473 -7.218 -5.329 1.00 46.53 90 GLY A C 1
ATOM 757 O O . GLY A 1 90 ? 24.373 -7.843 -5.880 1.00 46.53 90 GLY A O 1
ATOM 758 N N . ARG A 1 91 ? 22.868 -6.146 -5.870 1.00 52.53 91 ARG A N 1
ATOM 759 C CA . ARG A 1 91 ? 23.218 -5.514 -7.153 1.00 52.53 91 ARG A CA 1
ATOM 760 C C . ARG A 1 91 ? 23.128 -6.473 -8.362 1.00 52.53 91 ARG A C 1
ATOM 762 O O . ARG A 1 91 ? 24.120 -7.094 -8.731 1.00 52.53 91 ARG A O 1
ATOM 769 N N . PHE A 1 92 ? 21.999 -6.491 -9.078 1.00 45.16 92 PHE A N 1
ATOM 770 C CA . PHE A 1 92 ? 21.973 -7.007 -10.456 1.00 45.16 92 PHE A CA 1
ATOM 771 C C . PHE A 1 92 ? 21.381 -6.010 -11.453 1.00 45.16 92 PHE A C 1
ATOM 773 O O . PHE A 1 92 ? 20.478 -5.237 -11.144 1.00 45.16 92 PHE A O 1
ATOM 780 N N . ALA A 1 93 ? 22.031 -5.991 -12.612 1.00 42.69 93 ALA A N 1
ATOM 781 C CA . ALA A 1 93 ? 22.077 -4.940 -13.609 1.00 42.69 93 ALA A CA 1
ATOM 782 C C . ALA A 1 93 ? 20.713 -4.522 -14.176 1.00 42.69 93 ALA A C 1
ATOM 784 O O . ALA A 1 93 ? 19.803 -5.320 -14.376 1.00 42.69 93 ALA A O 1
ATOM 785 N N . TRP A 1 94 ? 20.618 -3.227 -14.464 1.00 39.97 94 TRP A N 1
ATOM 786 C CA . TRP A 1 94 ? 19.524 -2.604 -15.192 1.00 39.97 94 TRP A CA 1
ATOM 787 C C . TRP A 1 94 ? 19.573 -3.061 -16.660 1.00 39.97 94 TRP A C 1
ATOM 789 O O . TRP A 1 94 ? 20.348 -2.511 -17.438 1.00 39.97 94 TRP A O 1
ATOM 799 N N . ASP A 1 95 ? 18.754 -4.040 -17.046 1.00 44.59 95 ASP A N 1
ATOM 800 C CA . ASP A 1 95 ? 18.477 -4.328 -18.458 1.00 44.59 95 ASP A CA 1
ATOM 801 C C . ASP A 1 95 ? 17.305 -3.454 -18.907 1.00 44.59 95 ASP A C 1
ATOM 803 O O . ASP A 1 95 ? 16.134 -3.674 -18.586 1.00 44.59 95 ASP A O 1
ATOM 807 N N . GLY A 1 96 ? 17.649 -2.369 -19.592 1.00 51.12 96 GLY A N 1
ATOM 808 C CA . GLY A 1 96 ? 16.687 -1.419 -20.112 1.00 51.12 96 GLY A CA 1
ATOM 809 C C . GLY A 1 96 ? 15.837 -2.019 -21.217 1.00 51.12 96 GLY A C 1
ATOM 810 O O . GLY A 1 96 ? 16.251 -1.953 -22.361 1.00 51.12 96 GLY A O 1
ATOM 811 N N . GLN A 1 97 ? 14.635 -2.513 -20.903 1.00 43.59 97 GLN A N 1
ATOM 812 C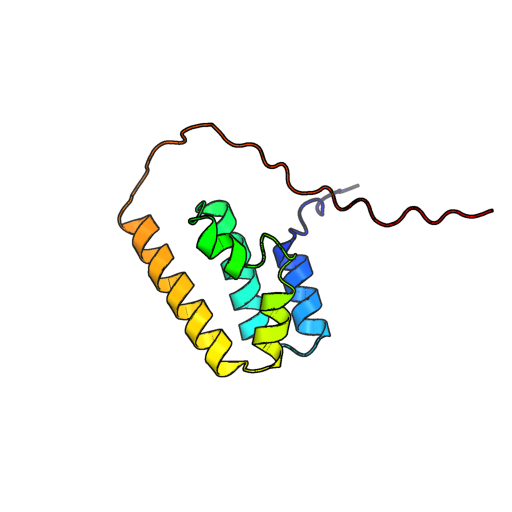 CA . GLN A 1 97 ? 13.502 -2.528 -21.839 1.00 43.59 97 GLN A CA 1
ATOM 813 C C . GLN A 1 97 ? 12.179 -2.904 -21.139 1.00 43.59 97 GLN A C 1
ATOM 815 O O . GLN A 1 97 ? 11.873 -4.076 -20.952 1.00 43.59 97 GLN A O 1
ATOM 820 N N . SER A 1 98 ? 11.350 -1.905 -20.820 1.00 40.06 98 SER A N 1
ATOM 821 C CA . SER A 1 98 ? 9.904 -1.879 -21.127 1.00 40.06 98 SER A CA 1
ATOM 822 C C . SER A 1 98 ? 9.284 -0.633 -20.512 1.00 40.06 98 SER A C 1
ATOM 824 O O . SER A 1 98 ? 8.990 -0.563 -19.322 1.00 40.06 98 SER A O 1
ATOM 826 N N . ARG A 1 99 ? 9.110 0.388 -21.352 1.00 45.34 99 ARG A N 1
ATOM 827 C CA . ARG A 1 99 ? 8.339 1.575 -21.005 1.00 45.34 99 ARG A CA 1
ATOM 828 C C . ARG A 1 99 ? 6.871 1.169 -20.886 1.00 45.34 99 ARG A C 1
ATOM 830 O O . ARG A 1 99 ? 6.209 0.974 -21.900 1.00 45.34 99 ARG A O 1
ATOM 837 N N . LYS A 1 100 ? 6.352 1.127 -19.666 1.00 42.00 100 LYS A N 1
ATOM 838 C CA . LYS A 1 100 ? 5.039 1.707 -19.403 1.00 42.00 100 LYS A CA 1
ATOM 839 C C . LYS A 1 100 ? 5.313 2.960 -18.590 1.00 42.00 100 LYS A C 1
ATOM 841 O O . LYS A 1 100 ? 5.795 2.883 -17.467 1.00 42.00 100 LYS A O 1
ATOM 846 N N . HIS A 1 101 ? 5.152 4.113 -19.234 1.00 38.91 101 HIS A N 1
ATOM 847 C CA . HIS A 1 101 ? 5.017 5.360 -18.495 1.00 38.91 101 HIS A CA 1
ATOM 848 C C . HIS A 1 101 ? 3.855 5.182 -17.502 1.00 38.91 101 HIS A C 1
ATOM 850 O O . HIS A 1 101 ? 2.887 4.509 -17.876 1.00 38.91 101 HIS A O 1
ATOM 856 N N . PRO A 1 102 ? 3.929 5.749 -16.286 1.00 42.66 102 PRO A N 1
ATOM 857 C CA . PRO A 1 102 ? 2.749 5.828 -15.434 1.00 42.66 102 PRO A CA 1
ATOM 858 C C . PRO A 1 102 ? 1.627 6.491 -16.248 1.00 42.66 102 PRO A C 1
ATOM 860 O O . PRO A 1 102 ? 1.920 7.396 -17.049 1.00 42.66 102 PRO A O 1
ATOM 863 N N . PRO A 1 103 ? 0.366 6.042 -16.139 1.00 39.50 103 PRO A N 1
ATOM 864 C CA . PRO A 1 103 ? -0.720 6.826 -16.683 1.00 39.50 103 PRO A CA 1
ATOM 865 C C . PRO A 1 103 ? -0.670 8.180 -15.978 1.00 39.50 103 PRO A C 1
ATOM 867 O O . PRO A 1 103 ? -0.935 8.289 -14.788 1.00 39.50 103 PRO A O 1
ATOM 870 N N . VAL A 1 104 ? -0.314 9.230 -16.720 1.00 43.72 104 VAL A N 1
ATOM 871 C CA . VAL A 1 104 ? -0.656 10.589 -16.315 1.00 43.72 104 VAL A CA 1
ATOM 872 C C . VAL A 1 104 ? -2.171 10.571 -16.185 1.00 43.72 104 VAL A C 1
ATOM 874 O O . VAL A 1 104 ? -2.869 10.502 -17.203 1.00 43.72 104 VAL A O 1
ATOM 877 N N . LEU A 1 105 ? -2.661 10.552 -14.943 1.00 44.44 105 LEU A N 1
ATOM 878 C CA . LEU A 1 105 ? -4.070 10.670 -14.602 1.00 44.44 105 LEU A CA 1
ATOM 879 C C . LEU A 1 105 ? -4.559 12.010 -15.151 1.00 44.44 105 LEU A C 1
ATOM 881 O O . LEU A 1 105 ? -4.533 13.053 -14.504 1.00 44.44 105 LEU A O 1
ATOM 885 N N . THR A 1 106 ? -4.975 11.995 -16.411 1.00 42.16 106 THR A N 1
ATOM 886 C CA . THR A 1 106 ? -5.730 13.083 -17.005 1.00 42.16 106 THR A CA 1
ATOM 887 C C . THR A 1 106 ? -7.110 12.993 -16.380 1.00 42.16 106 THR A C 1
ATOM 889 O O . THR A 1 106 ? -7.958 12.211 -16.803 1.00 42.16 106 THR A O 1
ATOM 892 N N . GLY A 1 107 ? -7.303 13.773 -15.314 1.00 43.88 107 GLY A N 1
ATOM 893 C CA . GLY A 1 107 ? -8.608 13.988 -14.707 1.00 43.88 107 GLY A CA 1
ATOM 894 C C . GLY A 1 107 ? -9.649 14.390 -15.763 1.00 43.88 107 GLY A C 1
ATOM 895 O O . GLY A 1 107 ? -9.300 14.920 -16.827 1.00 43.88 107 GLY A O 1
ATOM 896 N N . PRO A 1 108 ? -10.941 14.131 -15.514 1.00 42.69 108 PRO A N 1
ATOM 897 C CA . PRO A 1 108 ? -11.978 14.390 -16.497 1.00 42.69 108 PRO A CA 1
ATOM 898 C C . PRO A 1 108 ? -12.017 15.883 -16.845 1.00 42.69 108 PRO A C 1
ATOM 900 O O . PRO A 1 108 ? -12.257 16.734 -15.988 1.00 42.69 108 PRO A O 1
ATOM 903 N N . ARG A 1 109 ? -11.818 16.208 -18.131 1.00 45.09 109 ARG A N 1
ATOM 904 C CA . ARG A 1 109 ? -12.166 17.522 -18.686 1.00 45.09 109 ARG A CA 1
ATOM 905 C C . ARG A 1 109 ? -13.657 17.752 -18.452 1.00 45.09 109 ARG A C 1
ATOM 907 O O . ARG A 1 109 ? -14.491 17.181 -19.155 1.00 45.09 109 ARG A O 1
ATOM 914 N N . LEU A 1 110 ? -13.983 18.620 -17.499 1.00 44.00 110 LEU A N 1
ATOM 915 C CA . LEU A 1 110 ? -15.300 19.234 -17.412 1.00 44.00 110 LEU A CA 1
ATOM 916 C C . LEU A 1 110 ? -15.528 20.029 -18.703 1.00 44.00 110 LEU A C 1
ATOM 918 O O . LEU A 1 110 ? -14.895 21.054 -18.951 1.00 44.00 110 LEU A O 1
ATOM 922 N N . ARG A 1 111 ? -16.413 19.511 -19.556 1.00 40.91 111 ARG A N 1
ATOM 923 C CA . ARG A 1 111 ? -16.996 20.242 -20.679 1.00 40.91 111 ARG A CA 1
ATOM 924 C C . ARG A 1 111 ? -18.010 21.223 -20.082 1.00 40.91 111 ARG A C 1
ATOM 926 O O . ARG A 1 111 ? -19.127 20.828 -19.768 1.00 40.91 111 ARG A O 1
ATOM 933 N N . GLY A 1 112 ? -17.577 22.462 -19.865 1.00 46.69 112 GLY A N 1
ATOM 934 C CA . GLY A 1 112 ? -18.447 23.600 -19.576 1.00 46.69 112 GLY A CA 1
ATOM 935 C C . GLY A 1 112 ? -18.849 24.280 -20.881 1.00 46.69 112 GLY A C 1
ATOM 936 O O . GLY A 1 112 ? -17.985 24.524 -21.723 1.00 46.69 112 GLY A O 1
ATOM 937 N N . SER A 1 113 ? -20.159 24.461 -21.037 1.00 47.25 113 SER A N 1
ATOM 938 C CA . SER A 1 113 ? -20.895 24.999 -22.185 1.00 47.25 113 SER A CA 1
ATOM 939 C C . SER A 1 113 ? -20.529 26.418 -22.604 1.00 47.25 113 SER A C 1
ATOM 941 O O . SER A 1 113 ? -20.072 27.195 -21.738 1.00 47.25 113 SER A O 1
#

Sequence (113 aa):
MGNENDTELEWDEWRERALSLGVSKDLAELGSTLMRESYFQRWPAEIQEVCGWEDDGFAMLAMARRDPEGTRRRWQEILRHYDRRERAQGRFAWDGQSRKHPPVLTGPRLRGS

Radius of gyration: 16.28 Å; chains: 1; bounding box: 44×44×33 Å

Organism: NCBI:txid33059

Foldseek 3Di:
DDPPDPPCDLLVVQLVVLVVVVQDNVLSVLLSVLQVCCVVVVPDPVVNVVSCQVPSCPVVSVCCVVPVVVSVVVSVVVVVVVVVVCVVCPDDDDPDDDDDDRPPPPDDPDPDD

Secondary structure (DSSP, 8-state):
-----TT--HHHHHHHHHHHTT--HHHHHHHHHHHHHHHHTT--HHHHHHTTTTTTTHHHHHHHHH-HHHHHHHHHHHHHHHHHHHHHT------------------------